Protein AF-A0A831YB97-F1 (afdb_monomer_lite)

Structure (mmCIF, N/CA/C/O backbone):
data_AF-A0A831YB97-F1
#
_entry.id   AF-A0A831YB97-F1
#
loop_
_atom_site.group_PDB
_atom_site.id
_atom_site.type_symbol
_atom_site.label_atom_id
_atom_site.label_alt_id
_atom_site.label_comp_id
_atom_site.label_asym_id
_atom_site.label_entity_id
_atom_site.label_seq_id
_atom_site.pdbx_PDB_ins_code
_atom_site.Cartn_x
_atom_site.Cartn_y
_atom_site.Cartn_z
_atom_site.occupancy
_atom_site.B_iso_or_equiv
_atom_site.auth_seq_id
_atom_site.auth_comp_id
_atom_site.auth_asym_id
_atom_site.auth_atom_id
_atom_site.pdbx_PDB_model_num
ATOM 1 N N . MET A 1 1 ? 1.300 7.518 18.045 1.00 51.31 1 MET A N 1
ATOM 2 C CA . MET A 1 1 ? 1.417 7.076 16.632 1.00 51.31 1 MET A CA 1
ATOM 3 C C . MET A 1 1 ? 2.217 8.115 15.849 1.00 51.31 1 MET A C 1
ATOM 5 O O . MET A 1 1 ? 1.644 9.100 15.416 1.00 51.31 1 MET A O 1
ATOM 9 N N . LYS A 1 2 ? 3.543 7.961 15.744 1.00 53.22 2 LYS A N 1
ATOM 10 C CA . LYS A 1 2 ? 4.460 9.072 15.406 1.00 53.22 2 LYS A CA 1
ATOM 11 C C . LYS A 1 2 ? 4.758 9.257 13.899 1.00 53.22 2 LYS A C 1
ATOM 13 O O . LYS A 1 2 ? 5.435 10.211 13.551 1.00 53.22 2 LYS A O 1
ATOM 18 N N . TYR A 1 3 ? 4.241 8.394 13.009 1.00 56.53 3 TYR A N 1
ATOM 19 C CA . TYR A 1 3 ? 4.708 8.309 11.605 1.00 56.53 3 TYR A CA 1
ATOM 20 C C . TYR A 1 3 ? 3.604 8.181 10.533 1.00 56.53 3 TYR A C 1
ATOM 22 O O . TYR A 1 3 ? 3.847 7.639 9.454 1.00 56.53 3 TYR A O 1
ATOM 30 N N . ARG A 1 4 ? 2.369 8.632 10.800 1.00 62.97 4 ARG A N 1
ATOM 31 C CA . ARG A 1 4 ? 1.305 8.660 9.776 1.00 62.97 4 ARG A CA 1
ATOM 32 C C . ARG A 1 4 ? 1.163 10.064 9.202 1.00 62.97 4 ARG A C 1
ATOM 34 O O . ARG A 1 4 ? 0.938 11.006 9.952 1.00 62.97 4 ARG A O 1
ATOM 41 N N . LYS A 1 5 ? 1.246 10.191 7.878 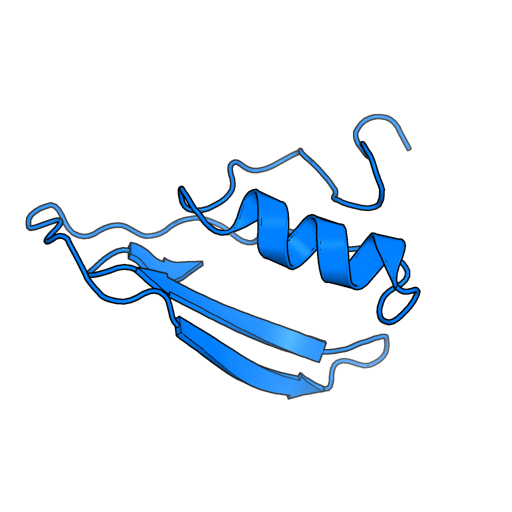1.00 69.75 5 LYS A N 1
ATOM 42 C CA . LYS A 1 5 ? 0.914 11.424 7.150 1.00 69.75 5 LYS A CA 1
ATOM 43 C C . LYS A 1 5 ? -0.166 11.070 6.136 1.00 69.75 5 LYS A C 1
ATOM 45 O O . LYS A 1 5 ? 0.064 10.195 5.309 1.00 69.75 5 LYS A O 1
ATOM 50 N N . LYS A 1 6 ? -1.338 11.707 6.243 1.00 71.25 6 LYS A N 1
ATOM 51 C CA . LYS A 1 6 ? -2.520 11.425 5.405 1.00 71.25 6 LYS A CA 1
ATOM 52 C C . LYS A 1 6 ? -2.929 9.936 5.375 1.00 71.25 6 LYS A C 1
ATOM 54 O O . LYS A 1 6 ? -3.042 9.338 4.318 1.00 71.25 6 LYS A O 1
ATOM 59 N N . GLY A 1 7 ? -3.046 9.291 6.538 1.00 68.38 7 GLY A N 1
ATOM 60 C CA . GLY A 1 7 ? -3.482 7.884 6.632 1.00 68.38 7 GLY A CA 1
ATOM 61 C C . GLY A 1 7 ? -2.456 6.823 6.198 1.00 68.38 7 GLY A C 1
ATOM 62 O O . GLY A 1 7 ? -2.619 5.654 6.544 1.00 68.38 7 GLY A O 1
ATOM 63 N N . ILE A 1 8 ? -1.353 7.202 5.545 1.00 72.62 8 ILE A N 1
ATOM 64 C CA . ILE A 1 8 ? -0.287 6.272 5.150 1.00 72.62 8 ILE A CA 1
ATOM 65 C C . ILE A 1 8 ? 0.802 6.238 6.230 1.00 72.62 8 ILE A C 1
ATOM 67 O O . ILE A 1 8 ? 1.322 7.280 6.651 1.00 72.62 8 ILE A O 1
ATOM 71 N N . LYS A 1 9 ? 1.156 5.035 6.699 1.00 76.94 9 LYS A N 1
ATOM 72 C CA . LYS A 1 9 ? 2.264 4.826 7.644 1.00 76.94 9 LYS A CA 1
ATOM 73 C C . LYS A 1 9 ? 3.598 4.926 6.892 1.00 76.94 9 LYS A C 1
ATOM 75 O O . LYS A 1 9 ? 3.979 4.001 6.190 1.00 76.94 9 LYS A O 1
ATOM 80 N N . ARG A 1 10 ? 4.322 6.037 7.051 1.00 65.62 10 ARG A N 1
ATOM 81 C CA . ARG A 1 10 ? 5.556 6.357 6.302 1.00 65.62 10 ARG A CA 1
ATOM 82 C C . ARG A 1 10 ? 6.842 5.773 6.911 1.00 65.62 10 ARG A C 1
ATOM 84 O O . ARG A 1 10 ? 7.904 6.367 6.781 1.00 65.62 10 ARG A O 1
ATOM 91 N N . GLU A 1 11 ? 6.771 4.632 7.596 1.00 60.94 11 GLU A N 1
ATOM 92 C CA . GLU A 1 11 ? 7.998 3.946 8.055 1.00 60.94 11 GLU A CA 1
ATOM 93 C C . GLU A 1 11 ? 8.782 3.324 6.889 1.00 60.94 11 GLU A C 1
ATOM 95 O O . GLU A 1 11 ? 9.978 3.069 7.011 1.00 60.94 11 GLU A O 1
ATOM 100 N N . HIS A 1 12 ? 8.125 3.127 5.745 1.00 62.09 12 HIS A N 1
ATOM 101 C CA . HIS A 1 12 ? 8.723 2.574 4.540 1.00 62.09 12 HIS A CA 1
ATOM 102 C C . HIS A 1 12 ? 8.497 3.504 3.347 1.00 62.09 12 HIS A C 1
ATOM 104 O O . HIS A 1 12 ? 7.449 4.146 3.231 1.00 62.09 12 HIS A O 1
ATOM 110 N N . SER A 1 13 ? 9.491 3.558 2.459 1.00 78.56 13 SER A N 1
ATOM 111 C CA . SER A 1 13 ? 9.359 4.165 1.135 1.00 78.56 13 SER A CA 1
ATOM 112 C C . SER A 1 13 ? 8.260 3.456 0.335 1.00 78.56 13 SER A C 1
ATOM 114 O O . SER A 1 13 ? 7.984 2.275 0.548 1.00 78.56 13 SER A O 1
ATOM 116 N N . ILE A 1 14 ? 7.634 4.170 -0.595 1.00 84.19 14 ILE A N 1
ATOM 117 C CA . ILE A 1 14 ? 6.600 3.646 -1.498 1.00 84.19 14 ILE A CA 1
ATOM 118 C C . ILE A 1 14 ? 7.231 3.499 -2.887 1.00 84.19 14 ILE A C 1
ATOM 120 O O . ILE A 1 14 ? 8.086 4.311 -3.246 1.00 84.19 14 ILE A O 1
ATOM 124 N N . ILE A 1 15 ? 6.855 2.471 -3.661 1.00 85.88 15 ILE A N 1
ATOM 125 C CA . ILE A 1 15 ? 7.270 2.385 -5.074 1.00 85.88 15 ILE A CA 1
ATOM 126 C C . ILE A 1 15 ? 6.821 3.651 -5.791 1.00 85.88 15 ILE A C 1
ATOM 128 O O . ILE A 1 15 ? 5.644 3.981 -5.714 1.00 85.88 15 ILE A O 1
ATOM 132 N N . GLU A 1 16 ? 7.747 4.271 -6.528 1.00 80.31 16 GLU A N 1
ATOM 133 C CA . GLU A 1 16 ? 7.619 5.560 -7.219 1.00 80.31 16 GLU A CA 1
ATOM 134 C C . GLU A 1 16 ? 6.176 6.031 -7.457 1.00 80.31 16 GLU A C 1
ATOM 136 O O . GLU A 1 16 ? 5.583 6.550 -6.538 1.00 80.31 16 GLU A O 1
ATOM 141 N N . ASP A 1 17 ? 5.528 5.885 -8.601 1.00 84.31 17 ASP A N 1
ATOM 142 C CA . ASP A 1 17 ? 4.279 6.623 -8.863 1.00 84.31 17 ASP A CA 1
ATOM 143 C C . ASP A 1 17 ? 3.028 6.194 -8.063 1.00 84.31 17 ASP A C 1
ATOM 145 O O . ASP A 1 17 ? 1.933 6.647 -8.389 1.00 84.31 17 ASP A O 1
ATOM 149 N N . PHE A 1 18 ? 3.120 5.326 -7.046 1.00 88.88 18 PHE A N 1
ATOM 150 C CA . PHE A 1 18 ? 1.961 4.828 -6.286 1.00 88.88 18 PHE A CA 1
ATOM 151 C C . PHE A 1 18 ? 1.448 5.767 -5.194 1.00 88.88 18 PHE A C 1
ATOM 153 O O . PHE A 1 18 ? 0.307 5.607 -4.771 1.00 88.88 18 PHE A O 1
ATOM 160 N N . GLU A 1 19 ? 2.222 6.763 -4.756 1.00 87.56 19 GLU A N 1
ATOM 161 C CA . GLU A 1 19 ? 1.813 7.599 -3.617 1.00 87.56 19 GLU A CA 1
ATOM 162 C C . GLU A 1 19 ? 0.469 8.314 -3.843 1.00 87.56 19 GLU A C 1
ATOM 164 O O . GLU A 1 19 ? -0.349 8.360 -2.925 1.00 87.56 19 GLU A O 1
ATOM 169 N N . LYS A 1 20 ? 0.219 8.835 -5.051 1.00 88.00 20 LYS A N 1
ATOM 170 C CA . LYS A 1 20 ? -1.038 9.534 -5.366 1.00 88.00 20 LYS A CA 1
ATOM 171 C C . LYS A 1 20 ? -2.245 8.600 -5.314 1.00 88.00 20 LYS A C 1
ATOM 173 O O . LYS A 1 20 ? -3.203 8.931 -4.632 1.00 88.00 20 LYS A O 1
ATOM 178 N N . ASP A 1 21 ? -2.166 7.422 -5.934 1.00 89.81 21 ASP A N 1
ATOM 179 C CA . ASP A 1 21 ? -3.256 6.434 -5.894 1.00 89.81 21 ASP A CA 1
ATOM 180 C C . ASP A 1 21 ? -3.594 6.037 -4.456 1.00 89.81 21 ASP A C 1
ATOM 182 O O . ASP A 1 21 ? -4.760 6.004 -4.076 1.00 89.81 21 ASP A O 1
ATOM 186 N N . LEU A 1 22 ? -2.573 5.776 -3.631 1.00 89.50 22 LEU A N 1
ATOM 187 C CA . LEU A 1 22 ? -2.784 5.410 -2.230 1.00 89.50 22 LEU A CA 1
ATOM 188 C C . LEU A 1 22 ? -3.388 6.568 -1.423 1.00 89.50 22 LEU A C 1
ATOM 190 O O . LEU A 1 22 ? -4.203 6.324 -0.537 1.00 89.50 22 LEU A O 1
ATOM 194 N N . GLN A 1 23 ? -3.011 7.818 -1.715 1.00 89.00 23 GLN A N 1
ATOM 195 C CA . GLN A 1 23 ? -3.643 8.988 -1.099 1.00 89.00 23 GLN A CA 1
ATOM 196 C C . GLN A 1 23 ? -5.108 9.117 -1.517 1.00 89.00 23 GLN A C 1
ATOM 19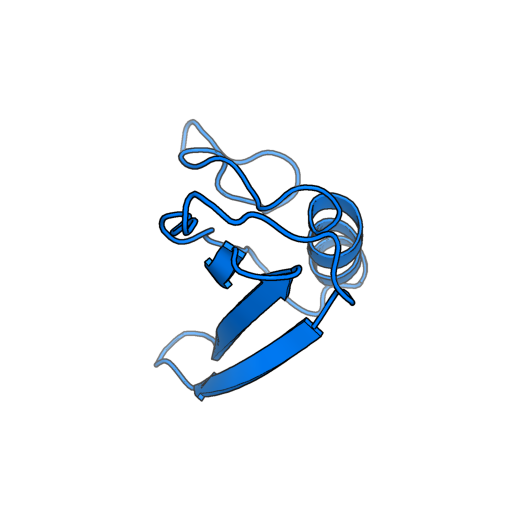8 O O . GLN A 1 23 ? -5.938 9.330 -0.640 1.00 89.00 23 GLN A O 1
ATOM 203 N N . THR A 1 24 ? -5.442 8.910 -2.793 1.00 90.81 24 THR A N 1
ATOM 204 C CA . THR A 1 24 ? -6.829 8.953 -3.279 1.00 90.81 24 THR A CA 1
ATOM 205 C C . THR A 1 24 ? -7.714 7.943 -2.551 1.00 90.81 24 THR A C 1
ATOM 207 O O . THR A 1 24 ? -8.778 8.317 -2.076 1.00 90.81 24 THR A O 1
ATOM 210 N N . LEU A 1 25 ? -7.248 6.706 -2.338 1.00 89.25 25 LEU A N 1
ATOM 211 C CA . LEU A 1 25 ? -8.017 5.696 -1.590 1.00 89.25 25 LEU A CA 1
ATOM 212 C C . LEU A 1 25 ? -8.339 6.125 -0.148 1.00 89.25 25 LEU A C 1
ATOM 214 O O . LEU A 1 25 ? -9.388 5.774 0.393 1.00 89.25 25 LEU A O 1
ATOM 218 N N . VAL A 1 26 ? -7.427 6.860 0.492 1.00 89.81 26 VAL A N 1
ATOM 219 C CA . VAL A 1 26 ? -7.643 7.401 1.841 1.00 89.81 26 VAL A CA 1
ATOM 220 C C . VAL A 1 26 ? -8.566 8.619 1.795 1.00 89.81 26 VAL A C 1
ATOM 222 O O . VAL A 1 26 ? -9.454 8.739 2.635 1.00 89.81 26 VAL A O 1
ATOM 225 N N . GLU A 1 27 ? -8.358 9.524 0.838 1.00 91.06 27 GLU A N 1
ATOM 226 C CA . GLU A 1 27 ? -9.129 10.764 0.679 1.00 91.06 27 GLU A CA 1
ATOM 227 C C . GLU A 1 27 ? -10.595 10.484 0.299 1.00 91.06 27 GLU A C 1
ATOM 229 O O . GLU A 1 27 ? -11.489 11.160 0.800 1.00 91.06 27 GLU A O 1
ATOM 234 N N . GLU A 1 28 ? -10.860 9.434 -0.483 1.00 93.19 28 GLU A N 1
ATOM 235 C CA . GLU A 1 28 ? -12.210 8.944 -0.803 1.00 93.19 28 GLU A CA 1
ATOM 236 C C . GLU A 1 28 ? -12.856 8.140 0.342 1.00 93.19 28 GLU A C 1
ATOM 238 O O . GLU A 1 28 ? -14.011 7.728 0.245 1.00 93.19 28 GLU A O 1
ATOM 243 N N . GLY A 1 29 ? -12.132 7.895 1.439 1.00 88.06 29 GLY A N 1
ATOM 244 C CA . GLY A 1 29 ? -12.646 7.163 2.599 1.00 88.06 29 GLY A CA 1
ATOM 245 C C . GLY A 1 29 ? -12.802 5.654 2.385 1.00 88.06 29 GLY A C 1
ATOM 246 O O . GLY A 1 29 ? -13.361 4.980 3.251 1.00 88.06 29 GLY A O 1
ATOM 247 N N . LEU A 1 30 ? -12.281 5.106 1.281 1.00 88.00 30 LEU A N 1
ATOM 248 C CA . LEU A 1 30 ? -12.333 3.671 0.976 1.00 88.00 30 LEU A CA 1
ATOM 249 C C . LEU A 1 30 ? -11.490 2.845 1.952 1.00 88.00 30 LEU A C 1
ATOM 251 O O . LEU A 1 30 ? -11.814 1.696 2.245 1.00 88.00 30 LEU A O 1
ATOM 255 N N . VAL A 1 31 ? -10.405 3.426 2.473 1.00 89.06 31 VAL A N 1
ATOM 256 C CA . VAL A 1 31 ? -9.558 2.799 3.493 1.00 89.06 31 VAL A CA 1
ATOM 257 C C . VAL A 1 31 ? -9.188 3.784 4.598 1.00 89.06 31 VAL A C 1
ATOM 259 O O . VAL A 1 31 ? -8.832 4.934 4.356 1.00 89.06 31 VAL A O 1
ATOM 262 N N . LYS A 1 32 ? -9.194 3.308 5.847 1.00 88.31 32 LYS A N 1
ATOM 263 C CA . LYS A 1 32 ? -8.818 4.121 7.018 1.00 88.31 32 LYS A CA 1
ATOM 264 C C . LYS A 1 32 ? -7.318 4.427 7.072 1.00 88.31 32 LYS A C 1
ATOM 266 O O . LYS A 1 32 ? -6.903 5.470 7.578 1.00 88.31 32 LYS A O 1
ATOM 271 N N . SER A 1 33 ? -6.490 3.481 6.634 1.00 88.62 33 SER A N 1
ATOM 272 C CA . SER A 1 33 ? -5.035 3.632 6.615 1.00 88.62 33 SER A CA 1
ATOM 273 C C . SER A 1 33 ? -4.366 2.594 5.728 1.00 88.62 33 SER A C 1
ATOM 275 O O . SER A 1 33 ? -4.880 1.487 5.594 1.00 88.62 33 SER A O 1
ATOM 277 N N . ILE A 1 34 ? -3.178 2.920 5.221 1.00 90.50 34 ILE A N 1
ATOM 278 C CA . ILE A 1 34 ?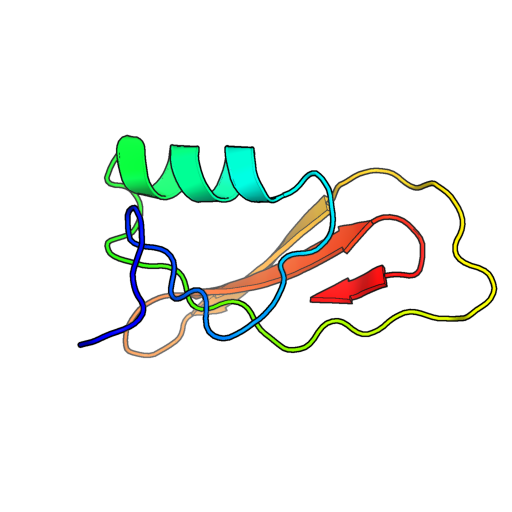 -2.356 2.027 4.394 1.00 90.50 34 ILE A CA 1
ATOM 279 C C . ILE A 1 34 ? -0.994 1.829 5.065 1.00 90.50 34 ILE A C 1
ATOM 281 O O . ILE A 1 34 ? -0.398 2.774 5.596 1.00 90.50 34 ILE A O 1
ATOM 285 N N . ILE A 1 35 ? -0.503 0.589 5.044 1.00 90.44 35 ILE A N 1
ATOM 286 C CA . ILE A 1 35 ? 0.810 0.203 5.569 1.00 90.44 35 ILE A CA 1
ATOM 287 C C . ILE A 1 35 ? 1.639 -0.342 4.397 1.00 90.44 35 ILE A C 1
ATOM 289 O O . ILE A 1 35 ? 1.378 -1.460 3.957 1.00 90.44 35 ILE A O 1
ATOM 293 N N . PRO A 1 36 ? 2.610 0.425 3.869 1.00 90.06 36 PRO A N 1
ATOM 294 C CA . PRO A 1 36 ? 3.470 -0.046 2.790 1.00 90.06 36 PRO A CA 1
ATOM 295 C C . PRO A 1 36 ? 4.366 -1.204 3.250 1.00 90.06 36 PRO A C 1
ATOM 297 O O . PRO A 1 36 ? 4.920 -1.165 4.351 1.00 90.06 36 PRO A O 1
ATOM 300 N N . GLY A 1 37 ? 4.513 -2.222 2.401 1.00 90.50 37 GLY A N 1
ATOM 301 C CA . GLY A 1 37 ? 5.450 -3.328 2.601 1.00 90.50 37 GLY A CA 1
ATOM 302 C C . GLY A 1 37 ? 6.899 -2.954 2.269 1.00 90.50 37 GLY A C 1
ATOM 303 O O . GLY A 1 37 ? 7.215 -1.807 1.949 1.00 90.50 37 GLY A O 1
ATOM 304 N N . ARG A 1 38 ? 7.806 -3.936 2.309 1.00 90.50 38 ARG A N 1
ATOM 305 C CA . ARG A 1 38 ? 9.178 -3.760 1.803 1.00 90.50 38 ARG A CA 1
ATOM 306 C C . ARG A 1 38 ? 9.163 -3.676 0.277 1.00 90.50 38 ARG A C 1
ATOM 308 O O . ARG A 1 38 ? 8.433 -4.422 -0.364 1.00 90.50 38 ARG A O 1
ATOM 315 N N . ILE A 1 39 ? 10.002 -2.812 -0.287 1.00 89.94 39 ILE A N 1
ATOM 316 C CA . ILE A 1 39 ? 10.218 -2.748 -1.735 1.00 89.94 39 ILE A CA 1
ATOM 317 C C . ILE A 1 39 ? 11.256 -3.801 -2.122 1.00 89.94 39 ILE A C 1
ATOM 319 O O . ILE A 1 39 ? 12.347 -3.835 -1.550 1.00 89.94 39 ILE A O 1
ATOM 323 N N . TYR A 1 40 ? 10.931 -4.616 -3.120 1.00 89.75 40 TYR A N 1
ATOM 324 C CA . TYR A 1 40 ? 11.858 -5.552 -3.745 1.00 89.75 40 TYR A CA 1
ATOM 325 C C . TYR A 1 40 ? 12.076 -5.154 -5.203 1.00 89.75 40 TYR A C 1
ATOM 327 O O . TYR A 1 40 ? 11.122 -5.093 -5.976 1.00 89.75 40 TYR A O 1
ATOM 335 N N . THR A 1 41 ? 13.332 -4.917 -5.581 1.00 87.88 41 THR A N 1
ATOM 336 C CA . THR A 1 41 ? 13.723 -4.488 -6.932 1.00 87.88 41 THR A CA 1
ATOM 337 C C . THR A 1 41 ? 14.793 -5.419 -7.486 1.00 87.88 41 THR A C 1
ATOM 339 O O . THR A 1 41 ? 15.807 -5.654 -6.834 1.00 87.88 41 THR A O 1
ATOM 342 N N . SER A 1 42 ? 14.601 -5.918 -8.709 1.00 82.38 42 SER A N 1
ATOM 343 C CA . SER A 1 42 ? 15.673 -6.579 -9.468 1.00 82.38 42 SER A CA 1
ATOM 344 C C . SER A 1 42 ? 16.521 -5.547 -10.236 1.00 82.38 42 SER A C 1
ATOM 346 O O . SER A 1 42 ? 15.940 -4.619 -10.802 1.00 82.38 42 SER A O 1
ATOM 348 N N . PRO A 1 43 ? 17.863 -5.693 -10.307 1.00 69.06 43 PRO A N 1
ATOM 349 C CA . PRO A 1 43 ? 18.780 -4.704 -10.895 1.00 69.06 43 PRO A CA 1
ATOM 350 C C . PRO A 1 43 ? 18.556 -4.397 -12.384 1.00 69.06 43 PRO A C 1
ATOM 352 O O . PRO A 1 43 ? 18.994 -3.353 -12.857 1.00 69.06 43 PRO A O 1
ATOM 355 N N . LYS A 1 44 ? 17.824 -5.236 -13.128 1.00 64.94 44 LYS A N 1
ATOM 356 C CA . LYS A 1 44 ? 17.338 -4.896 -14.479 1.00 64.94 44 LYS A CA 1
ATOM 357 C C . LYS A 1 44 ? 16.014 -4.128 -14.407 1.00 64.94 44 LYS A C 1
ATOM 359 O O . LYS A 1 44 ? 15.041 -4.526 -15.044 1.00 64.94 44 LYS A O 1
ATOM 364 N N . ALA A 1 45 ? 15.972 -3.074 -13.592 1.00 58.56 45 ALA A N 1
ATOM 365 C CA . ALA A 1 45 ? 14.783 -2.260 -13.370 1.00 58.56 45 ALA A CA 1
ATOM 366 C C . ALA A 1 45 ? 14.329 -1.604 -14.679 1.00 58.56 45 ALA A C 1
ATOM 368 O O . ALA A 1 45 ? 14.812 -0.545 -15.066 1.00 58.56 45 ALA A O 1
ATOM 369 N N . GLN A 1 46 ? 13.418 -2.266 -15.391 1.00 59.69 46 GLN A N 1
ATOM 370 C CA . GLN A 1 46 ? 12.768 -1.694 -16.561 1.00 59.69 46 GLN A CA 1
ATOM 371 C C . GLN A 1 46 ? 11.628 -0.780 -16.122 1.00 59.69 46 GLN A C 1
ATOM 373 O O . GLN A 1 46 ? 10.906 -1.081 -15.165 1.00 59.69 46 GLN A O 1
ATOM 378 N N . SER A 1 47 ? 11.433 0.311 -16.863 1.00 68.44 47 SER A N 1
ATOM 379 C CA . SER A 1 47 ? 10.161 1.021 -16.839 1.00 68.44 47 SER A CA 1
ATOM 380 C C . SER A 1 47 ? 9.057 0.029 -17.208 1.00 68.44 47 SER A C 1
ATOM 382 O O . SER A 1 47 ? 9.191 -0.797 -18.109 1.00 68.44 47 SER A O 1
ATOM 384 N N . GLY A 1 48 ? 7.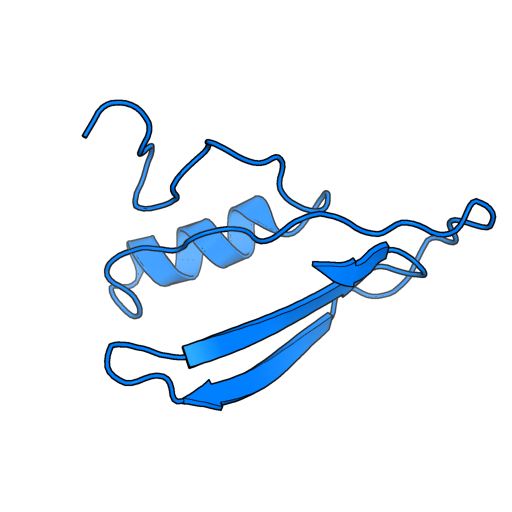970 0.045 -16.452 1.00 77.38 48 GLY A N 1
ATOM 385 C CA . GLY A 1 48 ? 6.870 -0.878 -16.668 1.00 77.38 48 GLY A CA 1
ATOM 386 C C . GLY A 1 48 ? 5.568 -0.261 -16.214 1.00 77.38 48 GLY A C 1
ATOM 387 O O . GLY A 1 48 ? 5.556 0.696 -15.437 1.00 77.38 48 GLY A O 1
ATOM 388 N N . ARG A 1 49 ? 4.464 -0.817 -16.709 1.00 85.62 49 ARG A N 1
ATOM 389 C CA . ARG A 1 49 ? 3.131 -0.362 -16.331 1.00 85.62 49 ARG A CA 1
ATOM 390 C C . ARG A 1 49 ? 2.930 -0.520 -14.825 1.00 85.62 49 ARG A C 1
ATOM 392 O O . ARG A 1 49 ? 3.329 -1.522 -14.232 1.00 85.62 49 ARG A O 1
ATOM 399 N N . LYS A 1 50 ? 2.276 0.479 -14.244 1.00 90.50 50 LYS A N 1
ATOM 400 C CA . LYS A 1 50 ? 1.790 0.472 -12.872 1.00 90.50 50 LYS A CA 1
ATOM 401 C C . LYS A 1 50 ? 0.617 -0.500 -12.741 1.00 90.50 50 LYS A C 1
ATOM 403 O O . LYS A 1 50 ? -0.370 -0.367 -13.465 1.00 90.50 50 LYS A O 1
ATOM 408 N N . VAL A 1 51 ? 0.730 -1.467 -11.837 1.00 91.69 51 VAL A N 1
ATOM 409 C CA . VAL A 1 51 ? -0.315 -2.462 -11.565 1.00 91.69 51 VAL A CA 1
ATOM 410 C C . VAL A 1 51 ? -0.540 -2.564 -10.060 1.00 91.69 51 VAL A C 1
ATOM 412 O O . VAL A 1 51 ? 0.425 -2.652 -9.301 1.00 91.69 51 VAL A O 1
ATOM 415 N N . ILE A 1 52 ? -1.809 -2.563 -9.646 1.00 91.94 52 ILE A N 1
ATOM 416 C CA . ILE A 1 52 ? -2.257 -2.921 -8.296 1.00 91.94 52 ILE A CA 1
ATOM 417 C C . ILE A 1 52 ? -3.128 -4.161 -8.441 1.00 91.94 52 ILE A C 1
ATOM 419 O O . ILE A 1 52 ? -4.105 -4.140 -9.187 1.00 91.94 52 ILE A O 1
ATOM 423 N N . THR A 1 53 ? -2.784 -5.225 -7.725 1.00 94.56 53 THR A N 1
ATOM 424 C CA . THR A 1 53 ? -3.541 -6.477 -7.745 1.00 94.56 53 THR A CA 1
ATOM 425 C C . THR A 1 53 ? -3.992 -6.813 -6.335 1.00 94.56 53 THR A C 1
ATOM 427 O O . THR A 1 53 ? -3.176 -6.866 -5.414 1.00 94.56 53 THR A O 1
ATOM 430 N N . TYR A 1 54 ? -5.282 -7.079 -6.159 1.00 94.62 54 TYR A N 1
ATOM 431 C CA . TYR A 1 54 ? -5.789 -7.673 -4.926 1.00 94.62 54 TYR A CA 1
ATOM 432 C C . TYR A 1 54 ? -5.160 -9.055 -4.704 1.00 94.62 54 TYR A C 1
ATOM 434 O O . TYR A 1 54 ? -4.954 -9.803 -5.658 1.00 94.62 54 TYR A O 1
ATOM 442 N N . GLN A 1 55 ? -4.800 -9.382 -3.466 1.00 96.50 55 GLN A N 1
ATOM 443 C CA . GLN A 1 55 ? -4.254 -10.695 -3.119 1.00 96.50 55 GLN A CA 1
ATOM 444 C C . GLN A 1 55 ? -5.262 -11.495 -2.300 1.00 96.50 55 GLN A C 1
ATOM 446 O O . GLN A 1 55 ? -5.681 -12.562 -2.735 1.00 96.50 55 GLN A O 1
ATOM 451 N N . TYR A 1 56 ? -5.626 -10.988 -1.122 1.00 97.00 56 TYR A N 1
ATOM 452 C CA . TYR A 1 56 ? -6.565 -11.633 -0.205 1.00 97.00 56 TYR A CA 1
ATOM 453 C C . TYR A 1 56 ? -7.013 -10.669 0.900 1.00 97.00 56 TYR A C 1
ATOM 455 O O . TYR A 1 56 ? -6.317 -9.691 1.196 1.00 97.00 56 TYR A O 1
ATOM 463 N N . ASP A 1 57 ? -8.136 -10.978 1.546 1.00 96.56 57 ASP A N 1
ATOM 4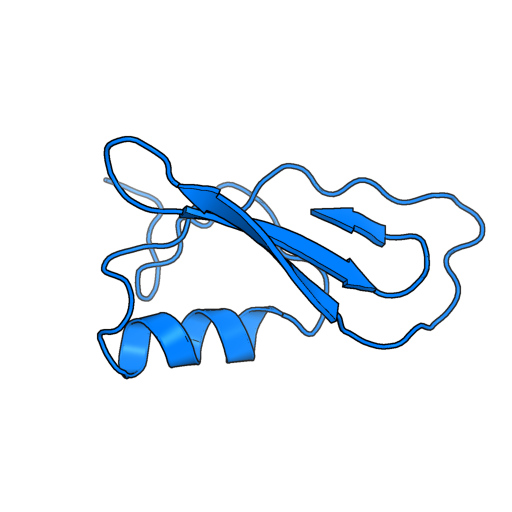64 C CA . ASP A 1 57 ? -8.626 -10.260 2.721 1.00 96.56 57 ASP A CA 1
ATOM 465 C C . ASP A 1 57 ? -7.819 -10.645 3.959 1.00 96.56 57 ASP A C 1
ATOM 467 O O . ASP A 1 57 ? -7.448 -11.800 4.172 1.00 96.56 57 ASP A O 1
ATOM 471 N N . THR A 1 58 ? -7.543 -9.657 4.796 1.00 93.56 58 THR A N 1
ATOM 472 C CA . THR A 1 58 ? -7.032 -9.863 6.149 1.00 93.56 58 THR A CA 1
ATOM 473 C C . THR A 1 58 ? -8.169 -9.640 7.138 1.00 93.56 58 THR A C 1
ATOM 475 O O . THR A 1 58 ? -9.199 -9.071 6.796 1.00 93.56 58 THR A O 1
ATOM 478 N N . GLU A 1 59 ? -7.971 -10.018 8.400 1.00 94.94 59 GLU A N 1
ATOM 479 C CA . GLU A 1 59 ? -8.974 -9.805 9.455 1.00 94.94 59 GLU A CA 1
ATOM 480 C C . GLU A 1 59 ? -9.440 -8.338 9.573 1.00 94.94 59 GLU A C 1
ATOM 482 O O . GLU A 1 59 ? -10.553 -8.064 10.008 1.00 94.94 59 GLU A O 1
ATOM 487 N N . THR A 1 60 ? -8.600 -7.379 9.169 1.00 91.50 60 THR A N 1
ATOM 488 C CA . THR A 1 60 ? -8.859 -5.939 9.339 1.00 91.50 60 THR A CA 1
ATOM 489 C C . THR A 1 60 ? -8.822 -5.141 8.033 1.00 91.50 60 THR A C 1
ATOM 491 O O . THR A 1 60 ? -8.840 -3.909 8.072 1.00 91.50 60 THR A O 1
ATOM 494 N N . GLY A 1 61 ? -8.750 -5.799 6.872 1.00 92.94 61 GLY A N 1
ATOM 495 C CA . GLY A 1 61 ? -8.633 -5.117 5.583 1.00 92.94 61 GLY A CA 1
ATOM 496 C C . GLY A 1 61 ? -8.286 -6.059 4.435 1.00 92.94 61 GLY A C 1
ATOM 497 O O . GLY A 1 61 ? -8.780 -7.174 4.370 1.00 92.94 61 GLY A O 1
ATOM 49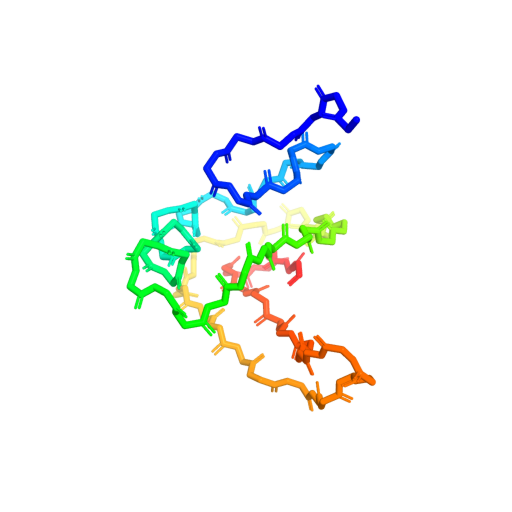8 N N . ALA A 1 62 ? -7.417 -5.615 3.526 1.00 94.12 62 ALA A N 1
ATOM 499 C CA . ALA A 1 62 ? -6.991 -6.399 2.371 1.00 94.12 62 ALA A CA 1
ATOM 500 C C . ALA A 1 62 ? -5.488 -6.263 2.127 1.00 94.12 62 ALA A C 1
ATOM 502 O O . ALA A 1 62 ? -4.882 -5.223 2.405 1.00 94.12 62 ALA A O 1
ATOM 503 N N . LYS A 1 63 ? -4.887 -7.315 1.570 1.00 94.88 63 LYS A N 1
ATOM 504 C CA . LYS A 1 63 ? -3.528 -7.285 1.041 1.00 94.88 63 LYS A CA 1
ATOM 505 C C . LYS A 1 63 ? -3.565 -7.023 -0.457 1.00 94.88 63 LYS A C 1
ATOM 507 O O . LYS A 1 63 ? -4.246 -7.721 -1.206 1.00 94.88 63 LYS A O 1
ATOM 512 N N . LEU A 1 64 ? -2.778 -6.043 -0.883 1.00 94.81 64 LEU A N 1
ATOM 513 C CA . LEU A 1 64 ? -2.569 -5.691 -2.283 1.00 94.81 64 LEU A CA 1
ATOM 514 C C . LEU A 1 64 ? -1.105 -5.943 -2.654 1.00 94.81 64 LEU A C 1
ATOM 516 O O . LEU A 1 64 ? -0.230 -5.859 -1.794 1.00 94.81 64 LEU A O 1
ATOM 520 N N . LEU A 1 65 ? -0.857 -6.238 -3.926 1.00 94.50 65 LEU A N 1
ATOM 521 C CA . LEU A 1 65 ? 0.471 -6.290 -4.527 1.00 94.50 65 LEU A CA 1
ATOM 522 C C . LEU A 1 65 ? 0.589 -5.151 -5.540 1.00 94.50 65 LEU A C 1
ATOM 524 O O . LEU A 1 65 ? -0.166 -5.095 -6.512 1.00 94.50 65 LEU A O 1
ATOM 528 N N . MET A 1 66 ? 1.545 -4.259 -5.322 1.00 93.56 66 MET A N 1
ATOM 529 C CA . MET A 1 66 ? 1.896 -3.181 -6.236 1.00 93.56 66 MET A CA 1
ATOM 530 C C . MET A 1 66 ? 3.109 -3.593 -7.062 1.00 93.56 66 MET A C 1
ATOM 532 O O . MET A 1 66 ? 4.098 -4.096 -6.531 1.00 93.56 66 MET A O 1
ATOM 536 N N . LYS A 1 67 ? 3.058 -3.364 -8.376 1.00 92.12 67 LYS A N 1
ATOM 537 C CA . LYS A 1 67 ? 4.159 -3.673 -9.293 1.00 92.12 67 LYS A CA 1
ATOM 538 C C . LYS A 1 67 ? 4.385 -2.546 -10.295 1.00 92.12 67 LYS A C 1
ATOM 540 O O . LYS A 1 67 ? 3.440 -2.059 -10.914 1.00 92.12 67 LYS A O 1
ATOM 545 N N . LYS A 1 68 ? 5.651 -2.180 -10.504 1.00 90.81 68 LYS A N 1
ATOM 546 C CA . LYS A 1 68 ? 6.113 -1.319 -11.605 1.00 90.81 68 LYS A CA 1
ATOM 547 C C . LYS A 1 68 ? 7.392 -1.925 -12.176 1.00 90.81 68 LYS A C 1
ATOM 549 O O . LYS A 1 68 ? 8.414 -1.975 -11.497 1.00 90.81 68 LYS A O 1
ATOM 554 N N . GLY A 1 69 ? 7.323 -2.435 -13.405 1.00 89.31 69 GLY A N 1
ATOM 555 C CA . GLY A 1 69 ? 8.451 -3.144 -14.020 1.00 89.31 69 GLY A CA 1
ATOM 556 C C . GLY A 1 69 ? 8.859 -4.382 -13.214 1.00 89.31 69 GLY A C 1
ATOM 557 O O . GLY A 1 69 ? 8.033 -5.264 -12.968 1.00 89.31 69 GLY A O 1
ATOM 558 N N . SER A 1 70 ? 10.122 -4.438 -12.787 1.00 88.75 70 SER A N 1
ATOM 559 C CA . SER A 1 70 ? 10.667 -5.494 -11.917 1.00 88.75 70 SER A CA 1
ATOM 560 C C . SER A 1 70 ? 10.704 -5.122 -10.428 1.00 88.75 70 SER A C 1
ATOM 562 O O . SER A 1 70 ? 11.395 -5.788 -9.655 1.00 88.75 70 SER A O 1
ATOM 564 N N . THR A 1 71 ? 9.989 -4.064 -10.039 1.00 90.62 71 THR A N 1
ATOM 565 C CA . THR A 1 71 ? 9.848 -3.610 -8.652 1.00 90.62 71 THR A CA 1
ATOM 566 C C . THR A 1 71 ? 8.477 -4.002 -8.109 1.00 90.62 71 THR A C 1
ATOM 568 O O . THR A 1 71 ? 7.466 -3.744 -8.769 1.00 90.62 71 THR A O 1
ATOM 571 N N . VAL A 1 72 ? 8.437 -4.607 -6.918 1.00 92.50 72 VAL A N 1
ATOM 572 C CA . VAL A 1 72 ? 7.208 -5.047 -6.233 1.00 92.50 72 VAL A CA 1
ATOM 573 C C . VAL A 1 72 ? 7.168 -4.612 -4.769 1.00 92.50 72 VAL A C 1
ATOM 575 O O . VAL A 1 72 ? 8.217 -4.471 -4.133 1.00 92.50 72 VAL A O 1
ATOM 578 N N . GLN A 1 73 ? 5.961 -4.367 -4.258 1.00 92.50 73 GLN A N 1
ATOM 579 C CA . GLN A 1 73 ? 5.679 -3.976 -2.874 1.00 92.50 73 GLN A CA 1
ATOM 580 C C . GLN A 1 73 ? 4.312 -4.493 -2.439 1.00 92.50 73 GLN A C 1
ATOM 582 O O . GLN A 1 73 ? 3.386 -4.476 -3.280 1.00 92.50 73 GLN A O 1
#

Secondary structure (DSSP, 8-state):
--SEETTEETTS---GGGHHHHHHHHHTTS-S-B-----EE-SS-----EEEEEEEEETTEEEEEEEETTEE-

pLDDT: mean 84.03, std 11.93, range [51.31, 97.0]

Sequence (73 aa):
MKYRKKGIKREHSIIEDFEKDLQTLVEEGLVKSIIPGRIYTSPKAQSGRKVITYQYDTETGAKLLMKKGSTVQ

Radius of gyration: 12.65 Å; chains: 1; bounding box: 31×23×34 Å

Organism: NCBI:txid309806

InterPro domains:
  IPR018664 Protein of unknown function DUF2103, metal-binding [PF09876] (5-73)

Foldseek 3Di:
DPADDQQERVPDDDPPPCPVVLSVCSVVVVDNHHYDDHKDADPVQDAADWDKAWDAADPRGTDIWIDGRRIID